Protein AF-A0A6N3BR35-F1 (afdb_monomer)

Nearest PDB structures (foldseek):
  3niw-assembly1_A  TM=9.223E-01  e=4.423E-02  Bacteroides thetaiotaomicron
  2rav-assembly1_A  TM=8.722E-01  e=1.778E-01  Bacteroides thetaiotaomicron VPI-5482
  1ymq-assembly1_A  TM=8.612E-01  e=2.518E-01  Bacteroides thetaiotaomicron VPI-5482
  1rlo-assembly1_A  TM=8.400E-01  e=2.699E-01  Escherichia coli
  1rkq-assembly2_B  TM=9.906E-01  e=6.668E-01  Escherichia coli

Structure (mmCIF, N/CA/C/O backbone):
data_AF-A0A6N3BR35-F1
#
_entry.id   A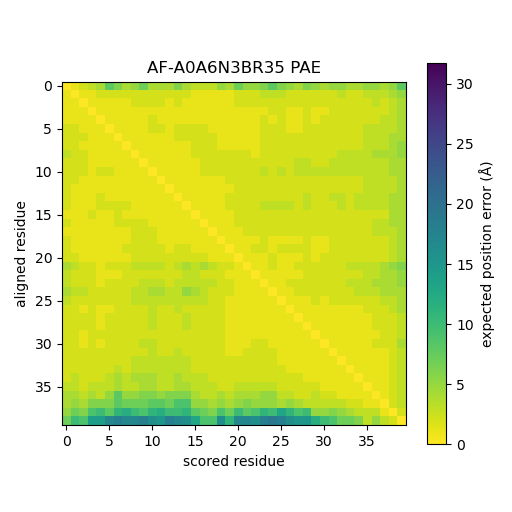F-A0A6N3BR35-F1
#
loop_
_atom_site.group_PDB
_atom_site.id
_atom_site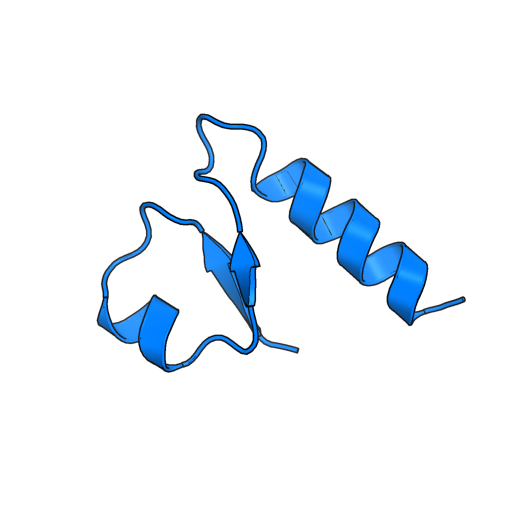.type_symbol
_atom_site.label_atom_id
_atom_site.label_alt_id
_atom_site.label_comp_id
_atom_site.label_asym_id
_atom_site.label_entity_id
_atom_site.label_seq_id
_atom_site.pdbx_PDB_ins_code
_atom_site.Cartn_x
_atom_site.Cartn_y
_atom_site.Cartn_z
_atom_site.occupancy
_atom_site.B_iso_or_equiv
_atom_site.auth_seq_id
_atom_site.auth_comp_id
_atom_site.auth_asym_id
_atom_site.auth_atom_id
_atom_site.pdbx_PDB_model_num
ATOM 1 N N . MET A 1 1 ? -8.713 1.890 7.348 1.00 88.94 1 MET A N 1
ATOM 2 C CA . MET A 1 1 ? -7.855 2.841 6.631 1.00 88.94 1 MET A CA 1
ATOM 3 C C . MET A 1 1 ? -7.528 2.261 5.268 1.00 88.94 1 MET A C 1
ATOM 5 O O . MET A 1 1 ? -7.062 1.127 5.201 1.00 88.94 1 MET A O 1
ATOM 9 N N . LYS A 1 2 ? -7.830 2.995 4.205 1.00 95.38 2 LYS A N 1
ATOM 10 C CA . LYS A 1 2 ? -7.509 2.676 2.817 1.00 95.38 2 LYS A CA 1
ATOM 11 C C . LYS A 1 2 ? -6.364 3.586 2.373 1.00 95.38 2 LYS A C 1
ATOM 13 O O . LYS A 1 2 ? -6.442 4.800 2.534 1.00 95.38 2 LYS A O 1
ATOM 18 N N . LEU A 1 3 ? -5.318 2.994 1.815 1.00 96.50 3 LEU A N 1
ATOM 19 C CA . LEU A 1 3 ? -4.151 3.698 1.288 1.00 96.50 3 LEU A CA 1
ATOM 20 C C . LEU A 1 3 ? -4.089 3.461 -0.221 1.00 96.50 3 LEU A C 1
ATOM 22 O O . LEU A 1 3 ? -4.275 2.325 -0.661 1.00 96.50 3 LEU A O 1
ATOM 26 N N . ALA A 1 4 ? -3.805 4.498 -1.005 1.00 98.00 4 ALA A N 1
ATOM 27 C CA . ALA A 1 4 ? -3.521 4.365 -2.433 1.00 98.00 4 ALA A CA 1
ATOM 28 C C . ALA A 1 4 ? -2.112 4.867 -2.748 1.00 98.00 4 ALA A C 1
ATOM 30 O O . ALA A 1 4 ? -1.681 5.880 -2.209 1.00 98.00 4 ALA A O 1
ATOM 31 N N . MET A 1 5 ? -1.409 4.178 -3.647 1.00 98.00 5 MET A N 1
ATOM 32 C CA . MET A 1 5 ? -0.132 4.656 -4.189 1.00 98.00 5 MET A CA 1
ATOM 33 C C . MET A 1 5 ? -0.371 5.818 -5.161 1.00 98.00 5 MET A C 1
ATOM 35 O O . MET A 1 5 ? -1.413 5.876 -5.825 1.00 98.00 5 MET A O 1
ATOM 39 N N . GLY A 1 6 ? 0.597 6.722 -5.291 1.00 97.56 6 GLY A N 1
ATOM 40 C CA . GLY A 1 6 ? 0.475 7.904 -6.152 1.00 97.56 6 GLY A CA 1
ATOM 41 C C . GLY A 1 6 ? 0.349 7.582 -7.650 1.00 97.56 6 GLY A C 1
ATOM 42 O O . GLY A 1 6 ? -0.245 8.357 -8.401 1.00 97.56 6 GLY A O 1
ATOM 43 N N . ASN A 1 7 ? 0.776 6.392 -8.076 1.00 97.69 7 ASN A N 1
ATOM 44 C CA . ASN A 1 7 ? 0.647 5.886 -9.440 1.00 97.69 7 ASN A CA 1
ATOM 45 C C . ASN A 1 7 ? -0.548 4.936 -9.613 1.00 97.69 7 ASN A C 1
ATOM 47 O O . ASN A 1 7 ? -0.745 4.384 -10.696 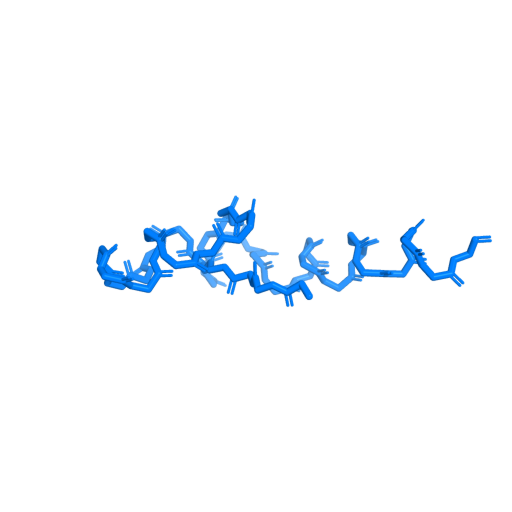1.00 97.69 7 ASN A O 1
ATOM 51 N N . ALA A 1 8 ? -1.373 4.747 -8.577 1.00 97.81 8 ALA A N 1
ATOM 52 C CA . ALA A 1 8 ? -2.599 3.968 -8.691 1.00 97.81 8 ALA A CA 1
ATOM 53 C C . ALA A 1 8 ? -3.607 4.648 -9.633 1.00 97.81 8 ALA A C 1
ATOM 55 O O . ALA A 1 8 ? -3.613 5.867 -9.815 1.00 97.81 8 ALA A O 1
ATOM 56 N N . VAL A 1 9 ? -4.514 3.857 -10.207 1.00 98.00 9 VAL A N 1
ATOM 57 C CA . VAL A 1 9 ? -5.616 4.395 -11.014 1.00 98.00 9 VAL A CA 1
ATOM 58 C C . VAL A 1 9 ? -6.512 5.323 -10.182 1.00 98.00 9 VAL A C 1
ATOM 60 O O . VAL A 1 9 ? -6.776 5.070 -9.005 1.00 98.00 9 VAL A O 1
ATOM 63 N N . GLU A 1 10 ? -7.031 6.380 -10.810 1.00 98.00 10 GLU A N 1
ATOM 64 C CA . GLU A 1 10 ? -7.738 7.478 -10.127 1.00 98.00 10 GLU A CA 1
ATOM 65 C C . GLU A 1 10 ? -8.942 7.030 -9.288 1.00 98.00 10 GLU A C 1
ATOM 67 O O . GLU A 1 10 ? -9.228 7.617 -8.247 1.00 98.00 10 GLU A O 1
ATOM 72 N N . ILE A 1 11 ? -9.642 5.970 -9.704 1.00 97.94 11 ILE A N 1
ATOM 73 C CA . ILE A 1 11 ? -10.770 5.427 -8.936 1.00 97.94 11 ILE A CA 1
ATOM 74 C C . ILE A 1 11 ? -10.334 4.888 -7.567 1.00 97.94 11 ILE A C 1
ATOM 76 O O . ILE A 1 11 ? -11.056 5.062 -6.593 1.00 97.94 11 ILE A O 1
ATOM 80 N N . LEU A 1 12 ? -9.138 4.301 -7.464 1.00 97.12 12 LEU A N 1
ATOM 81 C CA . LEU A 1 12 ? -8.617 3.794 -6.193 1.00 97.12 12 LEU A CA 1
ATOM 82 C C . LEU A 1 12 ? -8.154 4.933 -5.284 1.00 97.12 12 LEU A C 1
ATOM 84 O O . LEU A 1 12 ? -8.358 4.866 -4.077 1.00 97.12 12 LEU A O 1
ATOM 88 N N . LYS A 1 13 ? -7.586 6.001 -5.857 1.00 97.62 13 LYS A N 1
ATOM 89 C CA . LYS A 1 13 ? -7.192 7.198 -5.101 1.00 97.62 13 LYS A CA 1
ATOM 90 C C . LYS A 1 13 ? -8.387 7.932 -4.500 1.00 97.62 13 LYS A C 1
ATOM 92 O O . LYS A 1 13 ? -8.299 8.388 -3.368 1.00 97.62 13 LYS A O 1
ATOM 97 N N . LYS A 1 14 ? -9.507 8.020 -5.229 1.00 97.69 14 LYS A N 1
ATOM 98 C CA . LYS A 1 14 ? -10.753 8.640 -4.736 1.00 97.69 14 LYS A CA 1
ATOM 99 C C . LYS A 1 14 ? -11.354 7.913 -3.537 1.00 97.69 14 LYS A C 1
ATOM 101 O O . LYS A 1 14 ? -12.004 8.539 -2.711 1.00 97.69 14 LYS A O 1
ATOM 106 N N . GLU A 1 15 ? -11.140 6.605 -3.463 1.00 97.56 15 GLU A N 1
ATOM 107 C CA . GLU A 1 15 ? -11.621 5.756 -2.376 1.00 97.56 15 GLU A CA 1
ATOM 108 C C . GLU A 1 15 ? -10.652 5.696 -1.186 1.00 97.56 15 GLU A C 1
ATOM 110 O O . GLU A 1 15 ? -10.987 5.077 -0.174 1.00 97.56 15 GLU A O 1
ATOM 115 N N . ALA A 1 16 ? -9.448 6.265 -1.308 1.00 97.25 16 ALA A N 1
ATOM 116 C CA . ALA A 1 16 ? -8.409 6.173 -0.294 1.00 97.25 16 ALA A CA 1
ATOM 117 C C . ALA A 1 16 ? -8.521 7.290 0.746 1.00 97.25 16 ALA A C 1
ATOM 119 O O . ALA A 1 16 ? -8.793 8.442 0.421 1.00 97.25 16 ALA A O 1
ATOM 120 N N . ASP A 1 17 ? -8.233 6.944 1.999 1.00 96.69 17 ASP A N 1
ATOM 121 C CA . ASP A 1 17 ? -8.125 7.919 3.083 1.00 96.69 17 ASP A CA 1
ATOM 122 C C . ASP A 1 17 ? -6.835 8.747 2.933 1.00 96.69 17 ASP A C 1
ATOM 124 O O . ASP A 1 17 ? -6.794 9.920 3.299 1.00 96.69 17 ASP A O 1
ATOM 128 N N . TYR A 1 18 ? -5.779 8.136 2.376 1.00 96.38 18 TYR A N 1
ATOM 129 C CA . TYR A 1 18 ? -4.489 8.775 2.113 1.00 96.38 18 TYR A CA 1
ATOM 130 C C . TYR A 1 18 ? -3.897 8.303 0.787 1.00 96.38 18 TYR A C 1
ATOM 132 O O . TYR A 1 18 ? -3.932 7.114 0.453 1.00 96.38 18 TYR A O 1
ATOM 140 N N . ILE A 1 19 ? -3.291 9.246 0.067 1.00 97.56 19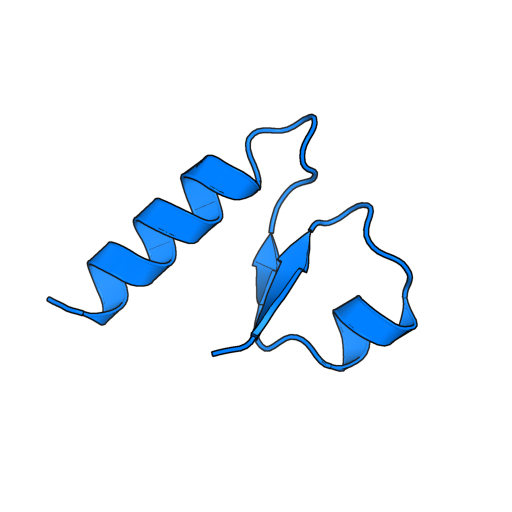 ILE A N 1
ATOM 141 C CA . ILE A 1 19 ? -2.478 8.970 -1.114 1.00 97.56 19 ILE A CA 1
ATOM 142 C C . ILE A 1 19 ? -1.012 9.040 -0.691 1.00 97.56 19 ILE A C 1
ATOM 144 O O . ILE A 1 19 ? -0.557 10.050 -0.158 1.00 97.56 19 ILE A O 1
ATOM 148 N N . LEU A 1 20 ? -0.302 7.942 -0.904 1.00 97.44 20 LEU A N 1
ATOM 149 C CA . LEU A 1 20 ? 1.117 7.771 -0.625 1.00 97.44 20 LEU A CA 1
ATOM 150 C C . LEU A 1 20 ? 1.942 8.120 -1.871 1.00 97.44 20 LEU A C 1
ATOM 152 O O . LEU A 1 20 ? 1.378 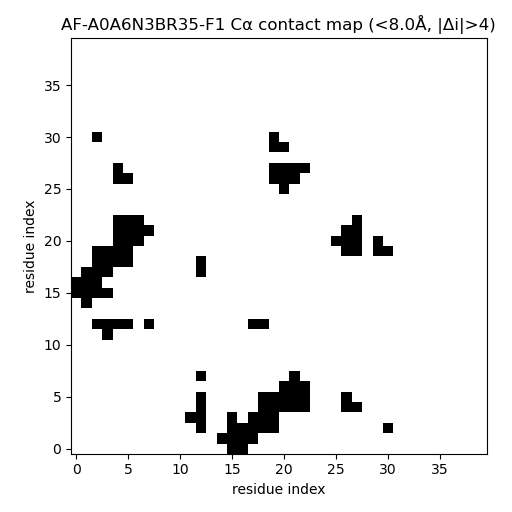8.234 -2.964 1.00 97.44 20 LEU A O 1
ATOM 156 N N . PRO A 1 21 ? 3.274 8.226 -1.751 1.00 97.88 21 PRO A N 1
ATOM 157 C CA . PRO A 1 21 ? 4.148 8.163 -2.915 1.00 97.88 21 PRO A CA 1
ATOM 158 C C . PRO A 1 21 ? 3.914 6.900 -3.755 1.00 97.88 21 PRO A C 1
ATOM 160 O O . PRO A 1 21 ? 3.228 5.956 -3.355 1.00 97.88 21 PRO A O 1
ATOM 163 N N . ASP A 1 22 ? 4.493 6.872 -4.948 1.00 96.25 22 ASP A N 1
ATOM 164 C CA . ASP A 1 22 ? 4.401 5.715 -5.837 1.00 96.25 22 ASP A CA 1
ATOM 165 C C . ASP A 1 22 ? 5.197 4.530 -5.290 1.00 96.25 22 ASP A C 1
ATOM 167 O O . ASP A 1 22 ? 6.104 4.686 -4.466 1.00 96.25 22 ASP A O 1
ATOM 171 N N . CYS A 1 23 ? 4.935 3.334 -5.820 1.00 94.81 23 CYS A N 1
ATOM 172 C CA . CYS A 1 23 ? 5.758 2.165 -5.510 1.00 94.81 23 CYS A CA 1
ATOM 173 C C . CYS A 1 23 ? 7.235 2.346 -5.905 1.00 94.81 23 CYS A C 1
ATOM 175 O O . CYS A 1 23 ? 8.102 1.790 -5.236 1.00 94.81 23 CYS A O 1
ATOM 177 N N . ASP A 1 24 ? 7.521 3.169 -6.918 1.00 96.75 24 ASP A N 1
ATOM 178 C CA . ASP A 1 24 ? 8.883 3.514 -7.357 1.00 96.75 24 ASP A CA 1
ATOM 179 C C . ASP A 1 24 ? 9.545 4.604 -6.493 1.00 96.75 24 ASP A C 1
ATOM 181 O O . ASP A 1 24 ? 10.741 4.863 -6.607 1.00 96.75 24 ASP A O 1
ATOM 185 N N . HIS A 1 25 ? 8.773 5.232 -5.603 1.00 97.12 25 HIS A N 1
ATOM 186 C CA . HIS A 1 25 ? 9.190 6.349 -4.758 1.00 97.12 25 HIS A CA 1
ATOM 187 C C . HIS A 1 25 ? 8.933 6.055 -3.272 1.00 97.12 25 HIS A C 1
ATOM 189 O O . HIS A 1 25 ? 8.544 6.939 -2.518 1.00 97.12 25 HIS A O 1
ATOM 195 N N . ASN A 1 26 ? 9.159 4.807 -2.844 1.00 96.50 26 ASN A N 1
ATOM 196 C CA . ASN A 1 26 ? 9.039 4.340 -1.452 1.00 96.50 26 ASN A CA 1
ATOM 197 C C . ASN A 1 26 ? 7.624 4.342 -0.843 1.00 96.50 26 ASN A C 1
ATOM 199 O O . ASN A 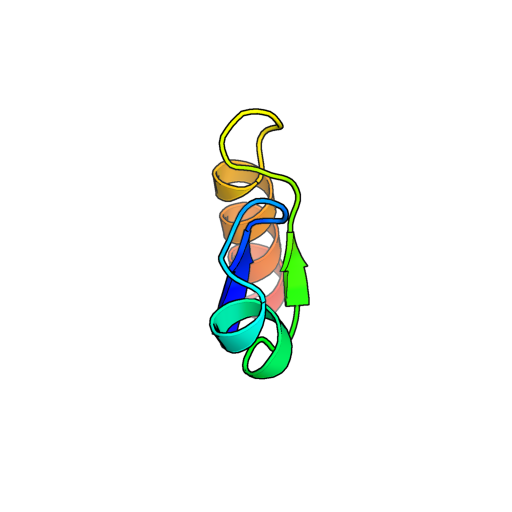1 26 ? 7.488 4.179 0.372 1.00 96.50 26 ASN A O 1
ATOM 203 N N . GLY A 1 27 ? 6.562 4.430 -1.647 1.00 97.12 27 GLY A N 1
ATOM 204 C CA . GLY A 1 27 ? 5.184 4.507 -1.150 1.00 97.12 27 GLY A CA 1
ATOM 205 C C . GLY A 1 27 ? 4.782 3.377 -0.198 1.00 97.12 27 GLY A C 1
ATOM 206 O O . GLY A 1 27 ? 4.078 3.606 0.781 1.00 97.12 27 GLY A O 1
ATOM 207 N N . VAL A 1 28 ? 5.287 2.158 -0.418 1.00 96.06 28 VAL A N 1
ATOM 208 C CA . VAL A 1 28 ? 5.010 1.007 0.461 1.00 96.06 28 VAL A CA 1
ATOM 209 C C . VAL A 1 28 ? 5.635 1.184 1.849 1.00 96.06 28 VAL A C 1
ATOM 211 O O . VAL A 1 28 ?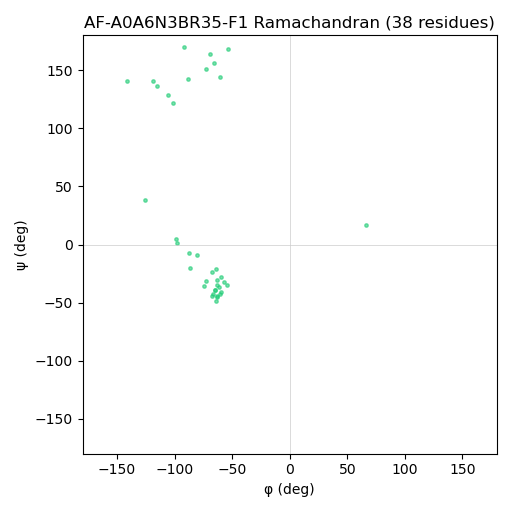 4.970 0.928 2.852 1.00 96.06 28 VAL A O 1
ATOM 214 N N . ALA A 1 29 ? 6.890 1.636 1.919 1.00 97.19 29 ALA A N 1
ATOM 215 C CA . ALA A 1 29 ? 7.593 1.827 3.187 1.00 97.19 29 ALA A CA 1
ATOM 216 C C . ALA A 1 29 ? 6.961 2.960 4.008 1.00 97.19 29 ALA A C 1
ATOM 218 O O . ALA A 1 29 ? 6.737 2.810 5.208 1.00 97.19 29 ALA A O 1
ATOM 219 N N . GLU A 1 30 ? 6.604 4.065 3.352 1.00 96.75 30 GLU A N 1
ATOM 220 C CA . GLU A 1 30 ? 5.911 5.175 4.009 1.00 96.75 30 GLU A CA 1
ATOM 221 C C . GLU A 1 30 ? 4.514 4.778 4.496 1.00 96.75 30 GLU A C 1
ATOM 223 O 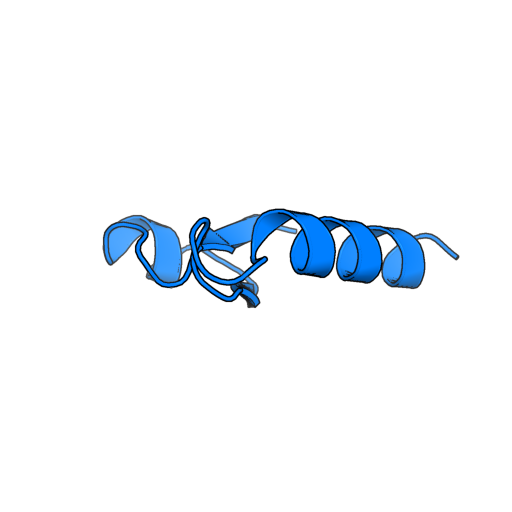O . GLU A 1 30 ? 4.123 5.136 5.608 1.00 96.75 30 GLU A O 1
ATOM 228 N N . GLY A 1 31 ? 3.785 3.978 3.711 1.00 95.88 31 GLY A N 1
ATOM 229 C CA . GLY A 1 31 ? 2.498 3.423 4.120 1.00 95.88 31 GLY A CA 1
ATOM 230 C C . GLY A 1 31 ? 2.596 2.544 5.368 1.00 95.88 31 GLY A C 1
ATOM 231 O O . GLY A 1 31 ? 1.769 2.673 6.269 1.00 95.88 31 GLY A O 1
ATOM 232 N N . ALA A 1 32 ? 3.620 1.691 5.457 1.00 95.56 32 ALA A N 1
ATOM 233 C CA . ALA A 1 32 ? 3.856 0.859 6.636 1.00 95.56 32 ALA A CA 1
ATOM 234 C C . ALA A 1 32 ? 4.171 1.708 7.880 1.00 95.56 32 ALA A C 1
ATOM 236 O O . ALA A 1 32 ? 3.508 1.552 8.905 1.00 95.56 32 ALA A O 1
ATOM 237 N N . ALA A 1 33 ? 5.088 2.673 7.763 1.00 95.75 33 ALA A N 1
ATOM 238 C CA . ALA A 1 33 ? 5.442 3.563 8.868 1.00 95.75 33 ALA A CA 1
ATOM 239 C C . ALA A 1 33 ? 4.243 4.400 9.353 1.00 95.75 33 ALA A C 1
ATOM 241 O O . ALA A 1 33 ? 4.088 4.652 10.550 1.00 95.75 33 ALA A O 1
ATOM 242 N N . LEU A 1 34 ? 3.375 4.834 8.433 1.00 94.31 34 LEU A N 1
ATOM 243 C CA . LEU A 1 34 ? 2.131 5.523 8.770 1.00 94.31 34 LEU A CA 1
ATOM 244 C C . LEU A 1 34 ? 1.187 4.619 9.576 1.00 94.31 34 LEU A C 1
ATOM 246 O O . LEU A 1 34 ? 0.642 5.070 10.583 1.00 94.31 34 LEU A O 1
ATOM 250 N N . LEU A 1 35 ? 1.025 3.356 9.167 1.00 92.69 35 LEU A N 1
ATOM 251 C CA . LEU A 1 35 ? 0.195 2.383 9.882 1.00 92.69 35 LEU A CA 1
ATOM 252 C C . LEU A 1 35 ? 0.734 2.106 11.292 1.00 92.69 35 LEU A C 1
ATOM 254 O O . LEU A 1 35 ? -0.039 2.151 12.246 1.00 92.69 35 LEU A O 1
ATOM 258 N N . GLU A 1 36 ? 2.044 1.903 11.446 1.00 94.06 36 GLU A N 1
ATOM 259 C CA . GLU A 1 36 ? 2.676 1.652 12.752 1.00 94.06 36 GLU A CA 1
ATOM 260 C C . GLU A 1 36 ? 2.458 2.807 13.742 1.00 94.06 36 GLU A C 1
ATOM 262 O O . GLU A 1 36 ? 2.151 2.587 14.919 1.00 94.06 36 GLU A O 1
ATOM 267 N N . ARG A 1 37 ? 2.555 4.051 13.254 1.00 90.50 37 ARG A N 1
ATOM 268 C CA . ARG A 1 37 ? 2.311 5.268 14.048 1.00 90.50 37 ARG A CA 1
ATOM 269 C C . ARG A 1 37 ? 0.856 5.434 14.474 1.00 90.50 37 ARG A C 1
ATOM 271 O O . ARG A 1 37 ? 0.600 6.164 15.423 1.00 90.50 37 ARG A O 1
ATOM 278 N N . MET A 1 38 ? -0.086 4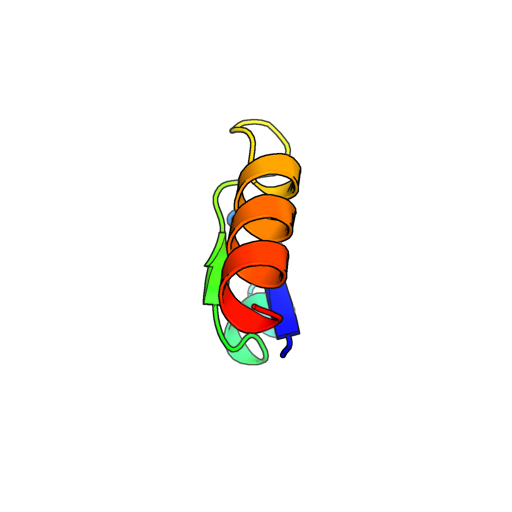.826 13.758 1.00 86.62 38 MET A N 1
ATOM 279 C CA . MET A 1 38 ? -1.510 4.872 14.100 1.00 86.62 38 MET A CA 1
ATOM 280 C C . MET A 1 38 ? -1.920 3.779 15.090 1.00 86.62 38 MET A C 1
ATOM 282 O O . MET A 1 38 ? -2.968 3.898 15.719 1.00 86.62 38 MET A O 1
ATOM 286 N N . THR A 1 39 ? -1.131 2.710 15.209 1.00 78.25 39 THR A N 1
ATOM 287 C CA . THR A 1 39 ? -1.417 1.571 16.095 1.00 78.25 39 THR A CA 1
ATOM 288 C C . THR A 1 39 ? -0.695 1.626 17.444 1.00 78.25 39 THR A C 1
ATOM 290 O O . THR A 1 39 ? -0.854 0.700 18.238 1.00 78.25 39 THR A O 1
ATOM 293 N N . THR A 1 40 ? 0.088 2.679 17.696 1.00 64.56 40 THR A N 1
ATOM 294 C CA . THR A 1 40 ? 0.800 2.949 18.959 1.00 64.56 40 THR A CA 1
ATOM 295 C C . THR A 1 40 ? 0.169 4.145 19.659 1.00 64.56 40 THR A C 1
ATOM 297 O O . THR A 1 40 ? 0.036 4.095 20.901 1.00 64.56 40 THR A O 1
#

Foldseek 3Di:
DQEAEPPDDPVSVVVGPYYAHHPVVCRVVVVVVVVVVVVD

Mean predicted aligned error: 2.43 Å

Organism: Mediterraneibacter gnavus (NCBI:txid33038)

Solvent-accessible surface area (backbone atoms only — not comparable to full-atom values): 2407 Å² total; per-residue (Å²): 139,43,76,20,44,62,75,51,60,68,74,55,46,74,69,26,80,42,78,37,45,24,78,95,62,52,15,62,61,55,51,49,56,54,51,55,67,72,75,109

Sequence (40 aa):
MKLAMGNAVEILKKEADYILPDCDHNGVAEGAALLERMTT

InterPro domains:
  IPR023214 HAD superfamily [G3DSA:3.40.50.1000] (3-30)
  IPR036412 HAD-like superfamily [SSF56784] (3-30)

Radius of gyration: 9.95 Å; Cα contacts (8 Å, |Δi|>4): 52; chains: 1; bounding box: 21×8×30 Å

Secondary structure (DSSP, 8-state):
--EEETTS-HHHHHT-SEEEPPGGGTHHHHHHHHHHHH--

pLDDT: mean 94.84, std 6.11, range [64.56, 98.0]